Protein AF-A0A972BXJ3-F1 (afdb_monomer_lite)

Sequence (59 aa):
MYEKLASLQRMLECGIIAVIRAESPEQALRIATACKEGGIESIEITMTVPGAVDVIRVP

Radius of gyration: 12.07 Å; chains: 1; bounding box: 22×26×28 Å

Secondary structure (DSSP, 8-state):
--HHHHHHHHHHHH--EEEE--SSHHHHHHHHHHHHHTT--EEEE-TTSTTHHHHHH--

Structure (mmCIF, N/CA/C/O backbone):
data_AF-A0A972BXJ3-F1
#
_entry.id   AF-A0A972BXJ3-F1
#
loop_
_atom_site.group_PDB
_atom_site.id
_atom_site.type_symbol
_atom_site.label_atom_id
_atom_site.label_alt_id
_atom_site.label_comp_id
_atom_site.label_asym_id
_atom_site.label_entity_id
_atom_site.label_seq_id
_atom_site.pdbx_PDB_ins_code
_atom_site.Cartn_x
_atom_site.Cartn_y
_atom_site.Cartn_z
_atom_site.occupancy
_atom_site.B_iso_or_equiv
_atom_site.auth_seq_id
_atom_site.auth_comp_id
_atom_site.auth_asym_id
_atom_site.auth_atom_id
_atom_site.pdbx_PDB_model_num
ATOM 1 N N . MET A 1 1 ? 7.369 -18.311 -15.163 1.00 61.75 1 MET A N 1
ATOM 2 C CA . MET A 1 1 ? 7.521 -16.847 -15.312 1.00 61.75 1 MET A CA 1
ATOM 3 C C . MET A 1 1 ? 7.666 -16.270 -13.911 1.00 61.75 1 MET A C 1
ATOM 5 O O . MET A 1 1 ? 6.850 -16.612 -13.070 1.00 61.75 1 MET A O 1
ATOM 9 N N . TYR A 1 2 ? 8.738 -15.538 -13.599 1.00 85.56 2 TYR A N 1
ATOM 10 C CA . TYR A 1 2 ? 9.004 -15.091 -12.224 1.00 85.56 2 TYR A CA 1
ATOM 11 C C . TYR A 1 2 ? 8.071 -13.923 -11.855 1.00 85.56 2 TYR A C 1
ATOM 13 O O . TYR A 1 2 ? 8.318 -12.801 -12.285 1.00 85.56 2 TYR A O 1
ATOM 21 N N . GLU A 1 3 ? 7.021 -14.167 -11.061 1.00 91.94 3 GLU A N 1
ATOM 22 C CA . GLU A 1 3 ? 6.024 -13.150 -10.649 1.00 91.94 3 GLU A CA 1
ATOM 23 C C . GLU A 1 3 ? 6.662 -11.891 -10.045 1.00 91.94 3 GLU A C 1
ATOM 25 O O . GLU A 1 3 ? 6.252 -10.768 -10.331 1.00 91.94 3 GLU A O 1
ATOM 30 N N . LYS A 1 4 ? 7.745 -12.070 -9.280 1.00 92.50 4 LYS A N 1
ATOM 31 C CA . LYS A 1 4 ? 8.540 -10.966 -8.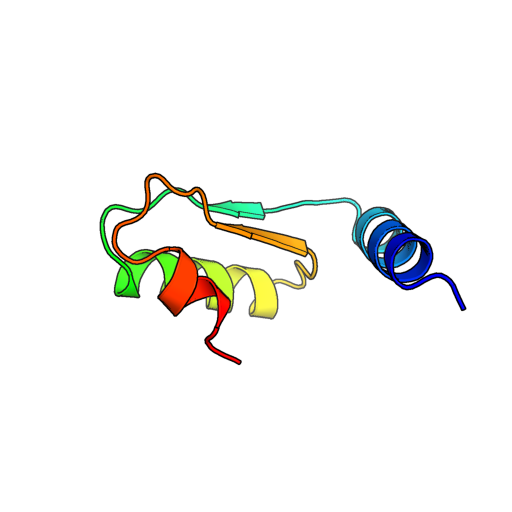732 1.00 92.50 4 LYS A CA 1
ATOM 32 C C . LYS A 1 4 ? 9.084 -10.034 -9.822 1.00 92.50 4 LYS A C 1
ATOM 34 O O . LYS A 1 4 ? 9.100 -8.823 -9.627 1.00 92.50 4 LYS A O 1
ATOM 39 N N . LEU A 1 5 ? 9.535 -10.588 -10.949 1.00 95.88 5 LEU A N 1
ATOM 40 C CA . LEU A 1 5 ? 10.094 -9.812 -12.058 1.00 95.88 5 LEU A CA 1
ATOM 41 C C . LEU A 1 5 ? 9.004 -8.992 -12.757 1.00 95.88 5 LEU A C 1
ATOM 43 O O . LEU A 1 5 ? 9.237 -7.836 -13.085 1.00 95.88 5 LEU A O 1
ATOM 47 N N . ALA A 1 6 ? 7.808 -9.568 -12.914 1.00 93.94 6 ALA A N 1
ATOM 48 C CA . ALA A 1 6 ? 6.659 -8.877 -13.494 1.00 93.94 6 ALA A CA 1
ATOM 49 C C . ALA A 1 6 ? 6.194 -7.706 -12.613 1.00 93.94 6 ALA A C 1
ATOM 51 O O . ALA A 1 6 ? 5.935 -6.619 -13.118 1.00 93.94 6 ALA A O 1
ATOM 52 N N . SER A 1 7 ? 6.137 -7.881 -11.289 1.00 92.81 7 SER A N 1
ATOM 53 C CA . SER A 1 7 ? 5.852 -6.763 -10.378 1.00 92.81 7 SER A CA 1
ATOM 54 C C . SER A 1 7 ? 6.937 -5.687 -10.432 1.00 92.81 7 SER A C 1
ATOM 56 O O . SER A 1 7 ? 6.606 -4.510 -10.499 1.00 92.81 7 SER A O 1
ATOM 58 N N . LEU A 1 8 ? 8.219 -6.070 -10.486 1.00 94.56 8 LEU A N 1
ATOM 59 C CA . LEU A 1 8 ? 9.322 -5.113 -10.622 1.00 94.56 8 LEU A CA 1
ATOM 60 C C . LEU A 1 8 ? 9.220 -4.297 -11.922 1.00 94.56 8 LEU A C 1
ATOM 62 O O . LEU A 1 8 ? 9.423 -3.088 -11.894 1.00 94.56 8 LEU A O 1
ATOM 66 N N . GLN A 1 9 ? 8.891 -4.939 -13.046 1.00 95.19 9 GLN A N 1
ATOM 67 C CA . GLN A 1 9 ? 8.695 -4.253 -14.327 1.00 95.19 9 GLN A CA 1
ATOM 68 C C . GLN A 1 9 ? 7.571 -3.219 -14.243 1.00 95.19 9 GLN A C 1
ATOM 70 O O . GLN A 1 9 ? 7.805 -2.068 -14.590 1.00 95.19 9 GLN A O 1
ATOM 75 N N . ARG A 1 10 ? 6.412 -3.576 -13.676 1.00 92.81 10 ARG A N 1
ATOM 76 C CA . ARG A 1 10 ? 5.291 -2.636 -13.491 1.00 92.81 10 ARG A CA 1
ATOM 77 C C . ARG A 1 10 ? 5.657 -1.444 -12.604 1.00 92.81 10 ARG A C 1
ATOM 79 O O . ARG A 1 10 ? 5.309 -0.309 -12.911 1.00 92.81 10 ARG A O 1
ATOM 86 N N . MET A 1 11 ? 6.423 -1.678 -11.534 1.00 94.69 11 MET A N 1
ATOM 87 C CA . MET A 1 11 ? 6.932 -0.599 -10.674 1.00 94.69 11 MET A CA 1
ATOM 88 C C . MET A 1 11 ? 7.87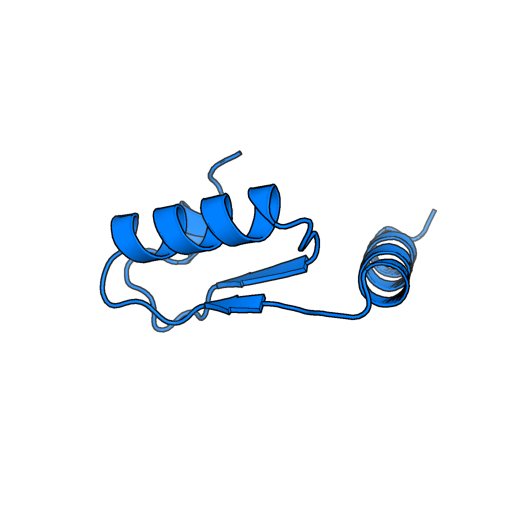5 0.348 -11.438 1.00 94.69 11 MET A C 1
ATOM 90 O O . MET A 1 11 ? 7.799 1.562 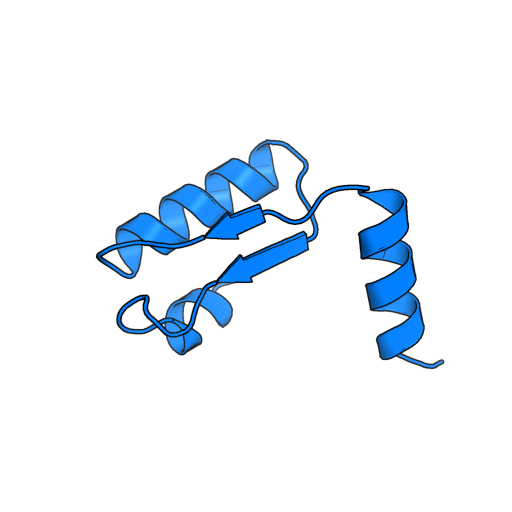-11.259 1.00 94.69 11 MET A O 1
ATOM 94 N N . LEU A 1 12 ? 8.747 -0.191 -12.300 1.00 94.94 12 LEU A N 1
ATOM 95 C CA . LEU A 1 12 ? 9.663 0.600 -13.131 1.00 94.94 12 LEU A CA 1
ATOM 96 C C . LEU A 1 12 ? 8.933 1.371 -14.240 1.00 94.94 12 LEU A C 1
ATOM 98 O O . LEU A 1 12 ? 9.292 2.513 -14.508 1.00 94.94 12 LEU A O 1
ATOM 102 N N . GLU A 1 13 ? 7.921 0.765 -14.860 1.00 95.06 13 GLU A N 1
ATOM 103 C CA . GLU A 1 13 ? 7.090 1.389 -15.897 1.00 95.06 13 GLU A CA 1
ATOM 104 C C . GLU A 1 13 ? 6.229 2.527 -15.333 1.00 95.06 13 GLU A C 1
ATOM 106 O O . GLU A 1 13 ? 6.144 3.589 -15.947 1.00 95.06 13 GLU A O 1
ATOM 111 N N . CYS A 1 14 ? 5.640 2.340 -14.145 1.00 94.19 14 CYS A N 1
ATOM 112 C CA . CYS A 1 14 ? 4.888 3.386 -13.446 1.00 94.19 14 CYS A CA 1
ATOM 113 C C . CYS A 1 14 ? 5.805 4.523 -12.951 1.00 94.19 14 CYS A C 1
ATOM 115 O O . CYS A 1 14 ? 5.412 5.688 -12.956 1.00 94.19 14 CYS A O 1
ATOM 117 N N . GLY A 1 15 ? 7.033 4.202 -12.525 1.00 95.69 15 GLY A N 1
ATOM 118 C CA . GLY A 1 15 ? 8.056 5.179 -12.129 1.00 95.69 15 GLY A CA 1
ATOM 119 C C . GLY A 1 15 ? 7.835 5.847 -10.765 1.00 95.69 15 GLY A C 1
ATOM 120 O O . GLY A 1 15 ? 8.675 6.636 -10.329 1.00 95.69 15 GLY A O 1
ATOM 121 N N . ILE A 1 16 ? 6.740 5.529 -10.069 1.00 95.19 16 ILE A N 1
ATOM 122 C CA . ILE A 1 16 ? 6.395 6.061 -8.746 1.00 95.19 16 ILE A CA 1
ATOM 123 C C . ILE A 1 16 ? 5.718 4.991 -7.878 1.00 95.19 16 ILE A C 1
ATOM 125 O O . ILE A 1 16 ? 5.021 4.111 -8.379 1.00 95.19 16 ILE A O 1
ATOM 129 N N . ILE A 1 17 ? 5.919 5.081 -6.559 1.00 96.06 17 ILE A N 1
ATOM 130 C CA . ILE A 1 17 ? 5.223 4.269 -5.553 1.00 96.06 17 ILE A CA 1
ATOM 131 C C . ILE A 1 17 ? 4.567 5.214 -4.547 1.00 96.06 17 ILE A C 1
ATOM 133 O O . ILE A 1 17 ? 5.250 6.040 -3.937 1.00 96.06 17 ILE A O 1
ATOM 137 N N . ALA A 1 18 ? 3.255 5.089 -4.348 1.00 97.00 18 ALA A N 1
ATOM 138 C CA . ALA A 1 18 ? 2.553 5.832 -3.305 1.00 97.00 18 ALA A CA 1
ATOM 139 C C . ALA A 1 18 ? 2.675 5.106 -1.960 1.00 97.00 18 ALA A C 1
ATOM 141 O O . ALA A 1 18 ? 2.164 3.999 -1.810 1.00 97.00 18 ALA A O 1
ATOM 142 N N . VAL A 1 19 ? 3.315 5.738 -0.973 1.00 97.69 19 VAL A N 1
ATOM 143 C CA . VAL A 1 19 ? 3.398 5.219 0.402 1.00 97.69 19 VAL A CA 1
ATOM 144 C C . VAL A 1 19 ? 2.316 5.876 1.252 1.00 97.69 19 VAL A C 1
ATOM 146 O O . VAL A 1 19 ? 2.361 7.078 1.516 1.00 97.69 19 VAL A O 1
ATOM 149 N N . ILE A 1 20 ? 1.338 5.087 1.690 1.00 97.56 20 ILE A N 1
ATOM 150 C CA . ILE A 1 20 ? 0.159 5.566 2.409 1.00 97.56 20 ILE A CA 1
ATOM 151 C C . ILE A 1 20 ? 0.310 5.295 3.902 1.00 97.56 20 ILE A C 1
ATOM 153 O O . ILE A 1 20 ? 0.372 4.151 4.355 1.00 97.56 20 ILE A O 1
ATOM 157 N N . ARG A 1 21 ? 0.285 6.388 4.666 1.00 97.88 21 ARG A N 1
ATOM 158 C CA . ARG A 1 21 ? 0.067 6.413 6.113 1.00 97.88 21 ARG A CA 1
ATOM 159 C C . ARG A 1 21 ? -1.277 7.076 6.381 1.00 97.88 21 ARG A C 1
ATOM 161 O O . ARG A 1 21 ? -1.570 8.124 5.815 1.00 97.88 21 ARG A O 1
ATOM 168 N N . ALA A 1 22 ? -2.075 6.463 7.239 1.00 97.38 22 ALA A N 1
ATOM 169 C CA . ALA A 1 22 ? -3.431 6.889 7.543 1.00 97.38 22 ALA A CA 1
ATOM 170 C C . ALA A 1 22 ? -3.796 6.497 8.977 1.00 97.38 22 ALA A C 1
ATOM 172 O O . ALA A 1 22 ? -3.216 5.571 9.547 1.00 97.38 22 ALA A O 1
ATOM 173 N N . GLU A 1 23 ? -4.773 7.197 9.537 1.00 97.81 23 GLU A N 1
ATOM 174 C CA . GLU A 1 23 ? -5.258 6.996 10.905 1.00 97.81 23 GLU A CA 1
ATOM 175 C C . GLU A 1 23 ? -6.441 6.018 10.962 1.00 97.81 23 GLU A C 1
ATOM 177 O O . GLU A 1 23 ? -6.814 5.563 12.041 1.00 97.81 23 GLU A O 1
ATOM 182 N N . SER A 1 24 ? -7.018 5.655 9.808 1.00 97.44 24 SER A N 1
ATOM 183 C CA . SER A 1 24 ? -8.113 4.685 9.711 1.00 97.44 24 SER A CA 1
ATOM 184 C C . SER A 1 24 ? -8.062 3.858 8.412 1.00 97.44 24 SER A C 1
ATOM 186 O O . SER A 1 24 ? -7.512 4.335 7.408 1.00 97.44 24 SER A O 1
ATOM 188 N N . PRO A 1 25 ? -8.664 2.649 8.391 1.00 96.81 25 PRO A N 1
ATOM 189 C CA . PRO A 1 25 ? -8.789 1.839 7.178 1.00 96.81 25 PRO A CA 1
ATOM 190 C C . PRO A 1 25 ? -9.510 2.579 6.045 1.00 96.81 25 PRO A C 1
ATOM 192 O O . PRO A 1 25 ? -9.092 2.524 4.890 1.00 96.81 25 PRO A O 1
ATOM 195 N N . GLU A 1 26 ? -10.574 3.319 6.365 1.00 96.81 26 GLU A N 1
ATOM 196 C CA . GLU A 1 26 ? -11.395 4.037 5.384 1.00 96.81 26 GLU A CA 1
ATOM 197 C C . GLU A 1 26 ? -10.613 5.183 4.749 1.00 96.81 26 GLU A C 1
ATOM 199 O O . GLU A 1 26 ? -10.755 5.449 3.556 1.00 96.81 26 GLU A O 1
ATOM 204 N N . GLN A 1 27 ? -9.786 5.881 5.534 1.00 97.81 27 GLN A N 1
ATOM 205 C CA . GLN A 1 27 ? -8.897 6.909 5.004 1.00 97.81 27 GLN A CA 1
ATOM 206 C C . GLN A 1 27 ? -7.847 6.292 4.077 1.00 97.81 27 GLN A C 1
ATOM 208 O O . GLN A 1 27 ? -7.652 6.808 2.978 1.00 97.81 27 GLN A O 1
ATOM 213 N N . ALA A 1 28 ? -7.214 5.187 4.485 1.00 97.50 28 ALA A N 1
ATOM 214 C CA . ALA A 1 28 ? -6.236 4.487 3.656 1.00 97.50 28 ALA A CA 1
ATOM 215 C C . ALA A 1 28 ? -6.846 4.028 2.326 1.00 97.50 28 ALA A C 1
ATOM 217 O O . ALA A 1 28 ? -6.256 4.263 1.274 1.00 97.50 28 ALA A O 1
ATOM 218 N N . LEU A 1 29 ? -8.055 3.458 2.368 1.00 96.31 29 LEU A N 1
ATOM 219 C CA . LEU A 1 29 ? -8.774 3.014 1.179 1.00 96.31 29 LEU A CA 1
ATOM 220 C C . LEU A 1 29 ? -9.103 4.182 0.245 1.00 96.31 29 LEU A C 1
ATOM 222 O O . LEU A 1 29 ? -8.836 4.096 -0.948 1.00 96.31 29 LEU A O 1
ATOM 226 N N . ARG A 1 30 ? -9.611 5.306 0.773 1.00 96.94 30 ARG A N 1
ATOM 227 C CA . ARG A 1 30 ? -9.883 6.502 -0.046 1.00 96.94 30 ARG A CA 1
ATOM 228 C C . ARG A 1 30 ? -8.628 7.021 -0.748 1.00 96.94 30 ARG A C 1
ATOM 230 O O . ARG A 1 30 ? -8.701 7.365 -1.924 1.00 96.94 30 ARG A O 1
ATOM 237 N N . ILE A 1 31 ? -7.495 7.077 -0.044 1.00 97.06 31 ILE A N 1
ATOM 238 C CA . ILE A 1 31 ? -6.222 7.521 -0.630 1.00 97.06 31 ILE A CA 1
ATOM 239 C C . ILE A 1 31 ? -5.764 6.522 -1.700 1.00 97.06 31 ILE A C 1
ATOM 241 O O . ILE A 1 31 ? -5.413 6.941 -2.798 1.00 97.06 31 ILE A O 1
ATOM 245 N N . ALA A 1 32 ? -5.817 5.216 -1.419 1.00 95.88 32 ALA A N 1
ATOM 246 C CA . ALA A 1 32 ? -5.417 4.177 -2.367 1.00 95.88 32 ALA A CA 1
ATOM 247 C C . ALA A 1 32 ? -6.257 4.213 -3.655 1.00 95.88 32 ALA A C 1
ATOM 249 O O . ALA A 1 32 ? -5.700 4.167 -4.753 1.00 95.88 32 ALA A O 1
ATOM 250 N N . THR A 1 33 ? -7.578 4.379 -3.535 1.00 95.19 33 THR A N 1
ATOM 251 C CA . THR A 1 33 ? -8.482 4.543 -4.682 1.00 95.19 33 THR A CA 1
ATOM 252 C C . THR A 1 33 ? -8.132 5.785 -5.496 1.00 95.19 33 THR A C 1
ATOM 254 O O . THR A 1 33 ? -7.974 5.684 -6.709 1.00 95.19 33 THR A O 1
ATOM 257 N N . ALA A 1 34 ? -7.924 6.934 -4.845 1.00 96.56 34 ALA A N 1
ATOM 258 C CA . ALA A 1 34 ? -7.543 8.164 -5.538 1.00 96.56 34 ALA A CA 1
ATOM 259 C C . ALA A 1 34 ? -6.179 8.041 -6.247 1.00 96.56 34 ALA A C 1
ATOM 261 O O . ALA A 1 34 ? -6.018 8.524 -7.367 1.00 96.56 34 ALA A O 1
ATOM 262 N N . CYS A 1 35 ? -5.199 7.361 -5.639 1.00 95.81 35 CYS A N 1
ATOM 263 C CA . CYS A 1 35 ? -3.912 7.064 -6.274 1.00 95.81 35 CYS A CA 1
ATOM 264 C C . CYS A 1 35 ? -4.085 6.204 -7.534 1.00 95.81 35 CYS A C 1
ATOM 266 O O . CYS A 1 35 ? -3.510 6.530 -8.574 1.00 95.81 35 CYS A O 1
ATOM 268 N N . LYS A 1 36 ? -4.906 5.149 -7.460 1.00 93.62 36 LYS A N 1
ATOM 269 C CA . LYS A 1 36 ? -5.222 4.272 -8.597 1.00 93.62 36 LYS A CA 1
ATOM 270 C C . LYS A 1 36 ? -5.911 5.043 -9.728 1.00 93.62 36 LYS A C 1
ATOM 272 O O . LYS A 1 36 ? -5.500 4.921 -10.878 1.00 93.62 36 LYS A O 1
ATOM 277 N N . GLU A 1 37 ? -6.902 5.876 -9.410 1.00 95.69 37 GLU A N 1
ATOM 278 C CA . GLU A 1 37 ? -7.582 6.757 -10.378 1.00 95.69 37 GLU A CA 1
ATOM 279 C C . GLU A 1 37 ? -6.627 7.782 -11.011 1.00 95.69 37 GLU A C 1
ATOM 281 O O . GLU A 1 37 ? -6.764 8.116 -12.186 1.00 95.69 37 GLU A O 1
ATOM 286 N N . GLY A 1 38 ? -5.623 8.237 -10.258 1.00 95.00 38 GLY A N 1
ATOM 287 C CA . GLY A 1 38 ? -4.549 9.110 -10.734 1.00 95.00 38 GLY A CA 1
ATOM 288 C C . GLY A 1 38 ? -3.467 8.413 -11.569 1.00 95.00 38 GLY A C 1
ATOM 289 O O . GLY A 1 38 ? -2.518 9.076 -11.983 1.00 95.00 38 GLY A O 1
ATOM 290 N N . GLY A 1 39 ? -3.579 7.103 -11.817 1.00 93.62 39 GLY A N 1
ATOM 291 C CA . GLY A 1 39 ? -2.628 6.334 -12.625 1.00 93.62 39 GLY A CA 1
ATOM 292 C C . GLY A 1 39 ? -1.424 5.777 -11.860 1.00 93.62 39 GLY A C 1
ATOM 293 O O . GLY A 1 39 ? -0.476 5.303 -12.485 1.00 93.62 39 GLY A O 1
ATOM 294 N N . ILE A 1 40 ? -1.437 5.808 -10.524 1.00 95.38 40 ILE A N 1
ATOM 295 C CA . ILE A 1 40 ? -0.397 5.171 -9.707 1.00 95.38 40 ILE A CA 1
ATOM 296 C C . ILE A 1 40 ? -0.752 3.694 -9.528 1.00 95.38 40 ILE A C 1
ATOM 298 O O . ILE A 1 40 ? -1.666 3.348 -8.780 1.00 95.38 40 ILE A O 1
ATOM 302 N N . GLU A 1 41 ? -0.011 2.814 -10.199 1.00 90.88 41 GLU A N 1
ATOM 303 C CA . GLU A 1 41 ? -0.258 1.368 -10.139 1.00 90.88 41 GLU A CA 1
ATOM 304 C C . GLU A 1 41 ? 0.344 0.719 -8.881 1.00 90.88 41 GLU A C 1
ATOM 306 O O . GLU A 1 41 ? -0.189 -0.258 -8.356 1.00 90.88 41 GLU A O 1
ATOM 311 N N . SER A 1 42 ? 1.454 1.263 -8.373 1.00 94.62 42 SER A N 1
ATOM 312 C CA . SER A 1 42 ? 2.177 0.702 -7.226 1.00 94.62 42 SER A CA 1
ATOM 313 C C . SER A 1 42 ? 1.881 1.478 -5.942 1.00 94.62 42 SER A C 1
ATOM 315 O O . SER A 1 42 ? 2.276 2.636 -5.797 1.00 94.62 42 SER A O 1
ATOM 317 N N . ILE A 1 43 ? 1.202 0.830 -4.992 1.00 96.00 43 ILE A N 1
ATOM 318 C CA . ILE A 1 43 ? 0.779 1.424 -3.716 1.00 96.00 43 ILE A CA 1
ATOM 319 C C . ILE A 1 43 ? 1.289 0.566 -2.551 1.00 96.00 43 ILE A C 1
AT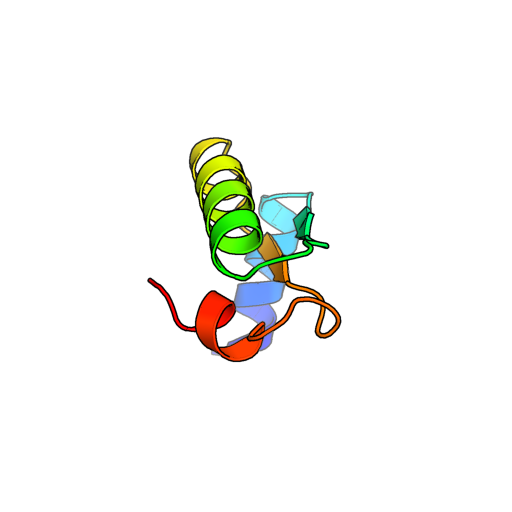OM 321 O O . ILE A 1 43 ? 1.108 -0.651 -2.537 1.00 96.00 43 ILE A O 1
ATOM 325 N N . GLU A 1 44 ? 1.897 1.207 -1.555 1.00 96.44 44 GLU A N 1
ATOM 326 C CA . GLU A 1 44 ? 2.322 0.607 -0.290 1.00 96.44 44 GLU A CA 1
ATOM 327 C C . GLU A 1 44 ? 1.445 1.139 0.850 1.00 96.44 44 GLU A C 1
ATOM 329 O O . GLU A 1 44 ? 1.445 2.336 1.138 1.00 96.44 44 GLU A O 1
ATOM 334 N N . ILE A 1 45 ? 0.721 0.252 1.535 1.00 97.75 45 ILE A N 1
ATOM 335 C CA . ILE A 1 45 ? 0.029 0.585 2.787 1.00 97.75 45 ILE A CA 1
ATOM 336 C C . ILE A 1 45 ? 0.958 0.248 3.949 1.00 97.75 45 ILE A C 1
ATOM 338 O O . ILE A 1 45 ? 1.348 -0.911 4.120 1.00 97.75 45 ILE A O 1
ATOM 342 N N . THR A 1 46 ? 1.311 1.236 4.774 1.00 97.81 46 THR A N 1
ATOM 343 C CA . THR A 1 46 ? 2.181 0.968 5.923 1.00 97.81 46 THR A CA 1
ATOM 344 C C . THR A 1 46 ? 1.442 0.164 6.994 1.00 97.81 46 THR A C 1
ATOM 346 O O . THR A 1 46 ? 0.272 0.402 7.286 1.00 97.81 46 THR A O 1
ATOM 349 N N . MET A 1 47 ? 2.150 -0.733 7.686 1.00 97.62 47 MET A N 1
ATOM 350 C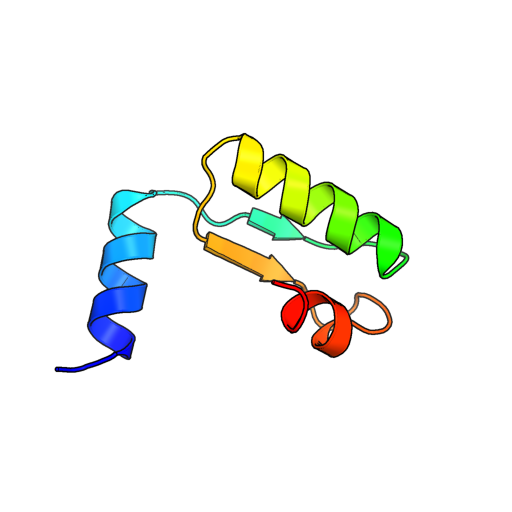 CA . MET A 1 47 ? 1.569 -1.536 8.781 1.00 97.62 47 MET A CA 1
ATOM 351 C C . MET A 1 47 ? 1.208 -0.717 10.036 1.00 97.62 47 MET A C 1
ATOM 353 O O . MET A 1 47 ? 0.653 -1.256 10.986 1.00 97.62 47 MET A O 1
ATOM 357 N N . THR A 1 48 ? 1.516 0.584 10.055 1.00 97.12 48 THR A N 1
ATOM 358 C CA . THR A 1 48 ? 1.046 1.518 11.092 1.00 97.12 48 THR A CA 1
ATOM 359 C C . THR A 1 48 ? -0.404 1.954 10.882 1.00 97.12 48 THR A C 1
ATOM 361 O O . THR A 1 48 ? -0.978 2.556 11.783 1.00 97.12 48 THR A O 1
ATOM 364 N N . VAL A 1 49 ? -0.988 1.692 9.707 1.00 98.25 49 VAL A N 1
ATOM 365 C CA . VAL A 1 49 ? -2.417 1.895 9.454 1.00 98.25 49 VAL A CA 1
ATOM 366 C C . VAL A 1 49 ? -3.203 0.817 10.211 1.00 98.25 49 VAL A C 1
ATOM 368 O O . VAL A 1 49 ? -2.924 -0.374 10.028 1.00 98.25 49 VAL A O 1
ATOM 371 N N . PRO A 1 50 ? -4.195 1.178 11.0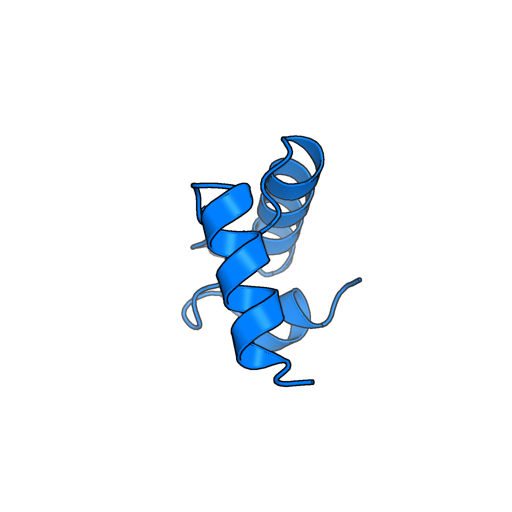43 1.00 97.31 50 PRO A N 1
ATOM 372 C CA . PRO A 1 50 ? -5.076 0.190 11.659 1.00 97.31 50 PRO A CA 1
ATOM 373 C C . PRO A 1 50 ? -5.737 -0.683 10.584 1.00 97.31 50 PRO A C 1
ATOM 375 O O . PRO A 1 50 ? -6.268 -0.159 9.611 1.00 97.31 50 PRO A O 1
ATOM 378 N N . GLY A 1 51 ? -5.679 -2.011 10.726 1.00 96.12 51 GLY A N 1
ATOM 379 C CA . GLY A 1 51 ? -6.267 -2.929 9.741 1.00 96.12 51 GLY A CA 1
ATOM 380 C C . GLY A 1 51 ? -5.590 -2.918 8.361 1.00 96.12 51 GLY A C 1
ATOM 381 O O . GLY A 1 51 ? -6.228 -3.282 7.379 1.00 96.12 51 GLY A O 1
ATOM 382 N N . ALA A 1 52 ? -4.312 -2.522 8.250 1.00 96.81 52 ALA A N 1
ATOM 383 C CA . ALA A 1 52 ? -3.585 -2.428 6.971 1.00 96.81 52 ALA A CA 1
ATOM 384 C C . ALA A 1 52 ? -3.733 -3.666 6.064 1.00 96.81 52 ALA A C 1
ATOM 386 O O . ALA A 1 52 ? -3.894 -3.537 4.854 1.00 96.81 52 ALA A O 1
ATOM 387 N N . VAL A 1 53 ? -3.708 -4.871 6.643 1.00 96.75 53 VAL A N 1
ATOM 388 C CA . VAL A 1 53 ? -3.867 -6.129 5.892 1.00 96.75 53 VAL A CA 1
ATOM 389 C C . VAL A 1 53 ? -5.249 -6.234 5.249 1.00 96.75 53 VAL A C 1
ATOM 391 O O . VAL A 1 53 ? -5.353 -6.724 4.127 1.00 96.75 53 VAL A O 1
ATOM 394 N N . ASP A 1 54 ? -6.294 -5.767 5.929 1.00 95.44 54 ASP A N 1
ATOM 395 C CA . ASP A 1 54 ? -7.654 -5.768 5.393 1.00 95.44 54 ASP A CA 1
ATOM 396 C C . ASP A 1 54 ? -7.781 -4.748 4.264 1.00 95.44 54 ASP A C 1
ATOM 398 O O . ASP A 1 54 ? -8.334 -5.079 3.220 1.00 95.44 54 ASP A O 1
ATOM 402 N N . VAL A 1 55 ? -7.171 -3.564 4.416 1.00 95.44 55 VAL A N 1
ATOM 403 C CA . VAL A 1 55 ? -7.093 -2.547 3.351 1.00 95.44 55 VAL A CA 1
ATOM 404 C C . VAL A 1 55 ? -6.426 -3.116 2.093 1.00 95.44 55 VAL A C 1
ATOM 406 O O . VAL A 1 55 ? -6.932 -2.917 0.994 1.00 95.44 55 VAL A O 1
ATOM 409 N N . ILE A 1 56 ? -5.329 -3.868 2.240 1.00 95.69 56 ILE A N 1
ATOM 410 C CA . ILE A 1 56 ? -4.596 -4.485 1.116 1.00 95.69 56 ILE A CA 1
ATOM 411 C C . ILE A 1 56 ? -5.425 -5.566 0.397 1.00 95.69 56 ILE A C 1
ATOM 413 O O . ILE A 1 56 ? -5.204 -5.827 -0.783 1.00 95.69 56 ILE A O 1
ATOM 417 N N . ARG A 1 57 ? -6.366 -6.223 1.086 1.00 94.06 57 ARG A N 1
ATOM 418 C CA . ARG A 1 57 ? -7.194 -7.300 0.510 1.00 94.06 57 ARG A CA 1
ATOM 419 C C . ARG A 1 57 ? -8.368 -6.793 -0.330 1.00 94.06 57 ARG A C 1
ATOM 421 O O . ARG A 1 57 ? -9.005 -7.609 -0.996 1.00 94.06 57 ARG A O 1
ATOM 428 N N . VAL A 1 58 ? -8.687 -5.501 -0.273 1.00 78.94 58 VAL A N 1
ATOM 429 C CA . VAL A 1 58 ? -9.802 -4.918 -1.031 1.00 78.94 58 VAL A CA 1
ATOM 430 C C . VAL A 1 58 ? -9.423 -4.827 -2.526 1.00 78.94 58 VAL A C 1
ATOM 432 O O . VAL A 1 58 ? -8.308 -4.401 -2.823 1.00 78.94 58 VAL A O 1
ATOM 435 N N . PRO A 1 59 ? -10.299 -5.254 -3.460 1.00 56.19 59 PRO A N 1
ATOM 436 C CA . PRO A 1 59 ? -10.029 -5.243 -4.909 1.00 56.19 59 PRO A CA 1
ATOM 437 C C . PRO A 1 59 ? -9.931 -3.841 -5.547 1.00 56.19 59 PRO A C 1
ATOM 439 O O . PRO A 1 59 ? -10.645 -2.924 -5.087 1.00 56.19 59 PRO A O 1
#

pLDDT: mean 94.08, std 7.24, range [56.19, 98.25]

Foldseek 3Di:
DPVVVVVVVVCVVLVDEAEDDDAELVVSLVVVVVCVVVVNPHYHYDPNYVVSVVSVPDD